Protein AF-A0A345R931-F1 (afdb_monomer)

Solvent-accessible surface area (backbone atoms only — not comparable to full-atom values): 3789 Å² total; per-residue (Å²): 131,87,80,60,70,27,46,67,68,56,46,29,66,74,71,71,49,55,69,66,55,55,54,50,24,58,75,70,52,28,42,74,48,40,36,70,56,95,86,43,69,30,28,55,76,64,79,78,50,84,86,39,70,64,62,61,57,76,57,73,130

Secondary structure (DSSP, 8-state):
---PPBPHHHHHHHHT--HHHHHHHHHHT-SS-EEEETTEEEE-S----GGGTT-------

Foldseek 3Di:
DPFDWAALVRLCVQQVHDSVVVVVCVVVVADFEWEADPNGTTGTPDDTDPVRRPDYDHPYD

Mean predicted aligned error: 7.61 Å

pLDDT: mean 74.54, std 15.23, range [37.22, 88.69]

Structure (mmCIF, N/CA/C/O backbone):
data_AF-A0A345R931-F1
#
_entry.id   AF-A0A345R931-F1
#
loop_
_atom_site.group_PDB
_atom_site.id
_atom_site.type_symbol
_atom_site.label_atom_id
_atom_site.label_alt_id
_atom_site.label_comp_id
_atom_site.label_asym_id
_atom_site.label_entity_id
_atom_site.label_seq_id
_atom_site.pdbx_PDB_ins_code
_atom_site.Cartn_x
_atom_site.Cartn_y
_atom_site.Cartn_z
_atom_site.occupancy
_atom_site.B_iso_or_equiv
_atom_site.auth_seq_id
_atom_site.auth_comp_id
_atom_site.auth_asym_id
_atom_site.auth_atom_id
_atom_site.pdbx_PDB_model_num
ATOM 1 N N . MET A 1 1 ? 8.802 -3.932 20.184 1.00 40.34 1 MET A N 1
ATOM 2 C CA . MET A 1 1 ? 9.027 -2.866 19.183 1.00 40.34 1 MET A CA 1
ATOM 3 C C . MET A 1 1 ? 7.683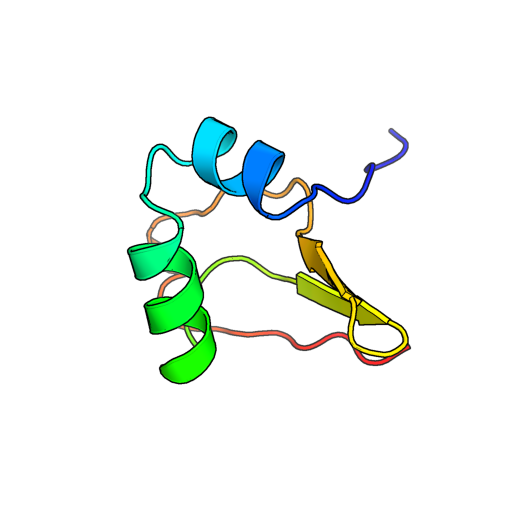 -2.504 18.568 1.00 40.34 1 MET A C 1
ATOM 5 O O . MET A 1 1 ? 7.054 -3.363 17.964 1.00 40.34 1 MET A O 1
ATOM 9 N N . THR A 1 2 ? 7.194 -1.289 18.796 1.00 50.94 2 THR A N 1
ATOM 10 C CA . THR A 1 2 ? 5.932 -0.767 18.248 1.00 50.94 2 THR A CA 1
ATOM 11 C C . THR A 1 2 ? 6.054 -0.651 16.726 1.00 50.94 2 THR A C 1
ATOM 13 O O . THR A 1 2 ? 6.657 0.290 16.219 1.00 50.94 2 THR A O 1
ATOM 16 N N . LYS A 1 3 ? 5.540 -1.636 15.976 1.00 63.41 3 LYS A N 1
ATOM 17 C CA . LYS A 1 3 ? 5.525 -1.591 14.504 1.00 63.41 3 LYS A CA 1
ATOM 18 C C . LYS A 1 3 ? 4.575 -0.470 14.061 1.00 63.41 3 LYS A C 1
ATOM 20 O O . LYS A 1 3 ? 3.359 -0.633 14.098 1.00 63.41 3 LYS A O 1
ATOM 25 N N . LYS A 1 4 ? 5.135 0.684 13.686 1.00 79.50 4 LYS A N 1
ATOM 26 C CA . LYS A 1 4 ? 4.388 1.812 13.116 1.00 79.50 4 LYS A CA 1
ATOM 27 C C . LYS A 1 4 ? 3.952 1.449 11.695 1.00 79.50 4 LYS A C 1
ATOM 29 O O . LYS A 1 4 ? 4.755 0.946 10.916 1.00 79.50 4 LYS A O 1
ATOM 34 N N . LEU A 1 5 ? 2.683 1.688 11.376 1.00 84.81 5 LEU A N 1
ATOM 35 C CA . LEU A 1 5 ? 2.169 1.519 10.020 1.00 84.81 5 LEU A CA 1
ATOM 36 C C . LEU A 1 5 ? 2.746 2.605 9.108 1.00 84.81 5 LEU A C 1
ATOM 38 O O . LEU A 1 5 ? 2.747 3.779 9.482 1.00 84.81 5 LEU A O 1
ATOM 42 N N . LEU A 1 6 ? 3.195 2.203 7.926 1.00 85.31 6 LEU A N 1
ATOM 43 C CA . LEU A 1 6 ? 3.796 3.072 6.925 1.00 85.31 6 LEU A CA 1
ATOM 44 C C . LEU A 1 6 ? 2.732 3.621 5.982 1.00 85.31 6 LEU A C 1
ATOM 46 O O . LEU A 1 6 ? 1.813 2.916 5.557 1.00 85.31 6 LEU A O 1
ATOM 50 N N . THR A 1 7 ? 2.865 4.886 5.617 1.00 88.69 7 THR A N 1
ATOM 51 C CA . THR A 1 7 ? 2.103 5.452 4.505 1.00 88.69 7 THR A CA 1
ATOM 52 C C . THR A 1 7 ? 2.589 4.890 3.169 1.00 88.69 7 THR A C 1
ATOM 54 O O . THR A 1 7 ? 3.666 4.304 3.068 1.00 88.69 7 THR A O 1
ATOM 57 N N . THR A 1 8 ? 1.803 5.090 2.111 1.00 85.94 8 THR A N 1
ATOM 58 C CA . THR A 1 8 ? 2.214 4.779 0.735 1.00 85.94 8 THR A CA 1
ATOM 59 C C . THR A 1 8 ? 3.578 5.374 0.391 1.00 85.94 8 THR A C 1
ATOM 61 O O . THR A 1 8 ? 4.366 4.701 -0.261 1.00 85.94 8 THR A O 1
ATOM 64 N N . ASP A 1 9 ? 3.857 6.606 0.831 1.00 87.12 9 ASP A N 1
ATOM 65 C CA . ASP A 1 9 ? 5.098 7.321 0.518 1.00 87.12 9 ASP A CA 1
ATOM 66 C C . ASP A 1 9 ? 6.313 6.761 1.277 1.00 87.12 9 ASP A C 1
ATOM 68 O O . ASP A 1 9 ? 7.366 6.505 0.700 1.00 87.12 9 ASP A O 1
ATOM 72 N N . GLU A 1 10 ? 6.134 6.447 2.559 1.00 87.50 10 GLU A N 1
ATOM 73 C CA . GLU A 1 10 ? 7.173 5.767 3.335 1.00 87.50 10 GLU A CA 1
ATOM 74 C C . GLU A 1 10 ? 7.452 4.370 2.772 1.00 87.50 10 GLU A C 1
ATOM 76 O O . GLU A 1 10 ? 8.605 3.955 2.667 1.00 87.50 10 GLU A O 1
ATOM 81 N N . LYS A 1 11 ? 6.404 3.649 2.349 1.00 86.44 11 LYS A N 1
ATOM 82 C CA . LYS A 1 11 ? 6.567 2.290 1.839 1.00 86.44 11 LYS A CA 1
ATOM 83 C C . LYS A 1 11 ? 7.300 2.256 0.505 1.00 86.44 11 LYS A C 1
ATOM 85 O O . LYS A 1 11 ? 8.151 1.395 0.324 1.00 86.44 11 LYS A O 1
ATOM 90 N N . ILE A 1 12 ? 6.999 3.177 -0.414 1.00 87.44 12 ILE A N 1
ATOM 91 C CA . ILE A 1 12 ? 7.715 3.273 -1.697 1.00 87.44 12 ILE A CA 1
ATOM 92 C C . ILE A 1 12 ? 9.182 3.664 -1.507 1.00 87.44 12 ILE A C 1
ATOM 94 O O . ILE A 1 12 ? 10.023 3.166 -2.248 1.00 87.44 12 ILE A O 1
ATOM 98 N N . ALA A 1 13 ? 9.488 4.511 -0.518 1.00 86.00 13 ALA A N 1
ATOM 99 C CA . ALA A 1 13 ? 10.854 4.903 -0.196 1.00 86.00 13 ALA A CA 1
ATOM 100 C C . ALA A 1 13 ? 11.642 3.727 0.395 1.00 86.00 13 ALA A C 1
ATOM 102 O O . ALA A 1 13 ? 12.804 3.535 0.053 1.00 86.00 13 ALA A O 1
ATOM 103 N N . GLU A 1 14 ? 10.993 2.905 1.224 1.00 84.44 14 GLU A N 1
ATOM 104 C CA . GLU A 1 14 ? 11.592 1.703 1.811 1.00 84.44 14 GLU A CA 1
ATOM 105 C C . GLU A 1 14 ? 11.932 0.639 0.755 1.00 84.44 14 GLU A C 1
ATOM 107 O O . GLU A 1 14 ? 13.008 0.049 0.792 1.00 84.44 14 GLU A O 1
ATOM 112 N N . ILE A 1 15 ? 11.022 0.386 -0.189 1.00 82.94 15 ILE A N 1
ATOM 113 C CA . ILE A 1 15 ? 11.164 -0.701 -1.175 1.00 82.94 15 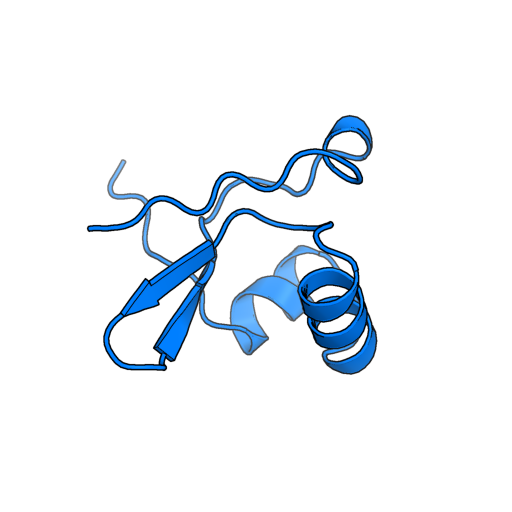ILE A CA 1
ATOM 114 C C . ILE A 1 15 ? 11.747 -0.240 -2.518 1.00 82.94 15 ILE A C 1
ATOM 116 O O . ILE A 1 15 ? 12.017 -1.068 -3.384 1.00 82.94 15 ILE A O 1
ATOM 120 N N . GLY A 1 16 ? 11.897 1.070 -2.720 1.00 85.38 16 GLY A N 1
ATOM 121 C CA . GLY A 1 16 ? 12.475 1.653 -3.931 1.00 85.38 16 GLY A CA 1
ATOM 122 C C . GLY A 1 16 ? 11.624 1.505 -5.198 1.00 85.38 16 GLY A C 1
ATOM 123 O O . GLY A 1 16 ? 12.174 1.475 -6.296 1.00 85.38 16 GLY A O 1
ATOM 124 N N . VAL A 1 17 ? 10.294 1.404 -5.090 1.00 85.81 17 VAL A N 1
ATOM 125 C CA . VAL A 1 17 ? 9.395 1.309 -6.263 1.00 85.81 17 VAL A CA 1
ATOM 126 C C . VAL A 1 17 ? 8.557 2.566 -6.435 1.00 85.81 17 VAL A C 1
ATOM 128 O O . VAL A 1 17 ? 8.333 3.318 -5.499 1.00 85.81 17 VAL A O 1
ATOM 131 N N . SER A 1 18 ? 8.018 2.803 -7.626 1.00 86.88 18 SER A N 1
ATOM 132 C CA . SER A 1 18 ? 7.103 3.928 -7.835 1.00 86.88 18 SER A CA 1
ATOM 133 C C . SER A 1 18 ? 5.715 3.672 -7.233 1.00 86.88 18 SER A C 1
ATOM 135 O O . SER A 1 18 ? 5.234 2.538 -7.200 1.00 86.88 18 SER A O 1
ATOM 137 N N . ARG A 1 19 ? 4.990 4.745 -6.881 1.00 86.81 19 ARG A N 1
ATOM 138 C CA . ARG A 1 19 ? 3.566 4.672 -6.478 1.00 86.81 19 ARG A CA 1
ATOM 139 C C . ARG A 1 19 ? 2.711 3.889 -7.476 1.00 86.81 19 ARG A C 1
ATOM 141 O O . ARG A 1 19 ? 1.832 3.139 -7.071 1.00 86.81 19 ARG A O 1
ATOM 148 N N . GLN A 1 20 ? 2.987 4.041 -8.772 1.00 87.62 20 GLN A N 1
ATOM 149 C CA . GLN A 1 20 ? 2.292 3.321 -9.844 1.00 87.62 20 GLN A CA 1
ATOM 150 C C . GLN A 1 20 ? 2.465 1.802 -9.724 1.00 87.62 20 GLN A C 1
ATOM 152 O O . GLN A 1 20 ? 1.494 1.065 -9.871 1.00 87.62 20 GLN A O 1
ATOM 157 N N . THR A 1 21 ? 3.676 1.340 -9.404 1.00 86.81 21 THR A N 1
ATOM 158 C CA . THR A 1 21 ? 3.973 -0.075 -9.155 1.00 86.81 21 THR A CA 1
ATOM 159 C C . THR A 1 21 ? 3.176 -0.588 -7.964 1.00 86.81 21 THR A C 1
ATOM 161 O O . THR A 1 21 ? 2.508 -1.609 -8.079 1.00 86.81 21 THR A O 1
ATOM 164 N N . LEU A 1 22 ? 3.153 0.166 -6.862 1.00 85.00 22 LEU A N 1
ATOM 165 C CA . LEU A 1 22 ? 2.391 -0.183 -5.663 1.00 85.00 22 LEU A CA 1
ATOM 166 C C . LEU A 1 22 ? 0.876 -0.260 -5.938 1.00 85.00 22 LEU A C 1
ATOM 168 O O . LEU A 1 22 ? 0.218 -1.211 -5.536 1.00 85.00 22 LEU A O 1
ATOM 172 N N . TYR A 1 23 ? 0.321 0.697 -6.687 1.00 84.69 23 TYR A N 1
ATOM 173 C CA . TYR A 1 23 ? -1.084 0.675 -7.116 1.00 84.69 23 TYR A CA 1
ATOM 174 C C . TYR A 1 23 ? -1.398 -0.493 -8.052 1.00 84.69 23 TYR A C 1
ATOM 176 O O . TYR A 1 23 ? -2.463 -1.103 -7.960 1.00 84.69 23 TYR A O 1
ATOM 184 N N . ARG A 1 24 ? -0.482 -0.807 -8.972 1.00 85.69 24 ARG A N 1
ATOM 185 C CA . ARG A 1 24 ? -0.618 -1.955 -9.869 1.00 85.69 24 ARG A CA 1
ATOM 186 C C . ARG A 1 24 ? -0.625 -3.254 -9.071 1.00 85.69 24 ARG A C 1
ATOM 188 O O . ARG A 1 24 ? -1.464 -4.106 -9.326 1.00 85.69 24 ARG A O 1
ATOM 195 N N . TRP A 1 25 ? 0.258 -3.372 -8.089 1.00 85.56 25 TRP A N 1
ATOM 196 C CA . TRP A 1 25 ? 0.316 -4.497 -7.167 1.00 85.56 25 TRP A CA 1
ATOM 197 C C . TRP A 1 25 ? -0.979 -4.650 -6.371 1.00 85.56 25 TRP A C 1
ATOM 199 O O . TRP A 1 25 ? -1.563 -5.731 -6.389 1.00 85.56 25 TRP A O 1
ATOM 209 N N . LEU A 1 26 ? -1.508 -3.548 -5.826 1.00 82.56 26 LEU A N 1
ATOM 210 C CA . LEU A 1 26 ? -2.820 -3.534 -5.177 1.00 82.56 26 LEU A CA 1
ATOM 211 C C . LEU A 1 26 ? -3.930 -4.069 -6.093 1.00 82.56 26 LEU A C 1
ATOM 213 O O . LEU A 1 26 ? -4.702 -4.930 -5.684 1.00 82.56 26 LEU A O 1
ATOM 217 N N . LYS A 1 27 ? -3.983 -3.612 -7.352 1.00 82.88 27 LYS A N 1
ATOM 218 C CA . LYS A 1 27 ? -4.965 -4.094 -8.341 1.00 82.88 27 LYS A CA 1
ATOM 219 C C . LYS A 1 27 ? -4.776 -5.559 -8.730 1.00 82.88 27 LYS A C 1
ATOM 221 O O . LYS A 1 27 ? -5.742 -6.218 -9.090 1.00 82.88 27 LYS A O 1
ATOM 226 N N . MET A 1 28 ? -3.539 -6.042 -8.709 1.00 80.06 28 MET A N 1
ATOM 227 C CA . MET A 1 28 ? -3.185 -7.414 -9.068 1.00 80.06 28 MET A CA 1
ATOM 228 C C . MET A 1 28 ? -3.284 -8.384 -7.882 1.00 80.06 28 MET A C 1
ATOM 230 O O . MET A 1 28 ? -3.076 -9.576 -8.075 1.00 80.06 28 MET A O 1
ATOM 234 N N . GLY A 1 29 ? -3.586 -7.900 -6.673 1.00 79.50 29 GLY A N 1
ATOM 235 C CA . GLY A 1 29 ? -3.635 -8.741 -5.476 1.00 79.50 29 GLY A CA 1
ATOM 236 C C . GLY A 1 29 ? -2.255 -9.179 -4.968 1.00 79.50 29 GLY A C 1
ATOM 237 O O . GLY A 1 29 ? -2.154 -10.157 -4.234 1.00 79.50 29 GLY A O 1
ATOM 238 N N . ILE A 1 30 ? -1.186 -8.482 -5.365 1.00 78.94 30 ILE A N 1
ATOM 239 C CA . ILE A 1 30 ? 0.202 -8.780 -4.982 1.00 78.94 30 ILE A CA 1
ATOM 240 C C . ILE A 1 30 ? 0.803 -7.612 -4.193 1.00 78.94 30 ILE A C 1
ATOM 242 O O . ILE A 1 30 ? 0.285 -6.499 -4.232 1.00 78.94 30 ILE A O 1
ATOM 246 N N . GLY A 1 31 ? 1.917 -7.839 -3.497 1.00 81.00 31 GLY A N 1
ATOM 247 C CA . GLY A 1 31 ? 2.707 -6.767 -2.886 1.00 81.00 31 GLY A CA 1
ATOM 248 C C . GLY A 1 31 ? 2.681 -6.744 -1.353 1.00 81.00 31 GLY A C 1
ATOM 249 O O . GLY A 1 31 ? 2.414 -7.760 -0.713 1.00 81.00 31 GLY A O 1
ATOM 250 N N . PRO A 1 32 ? 3.030 -5.601 -0.737 1.00 81.88 32 PRO A N 1
ATOM 251 C CA . PRO A 1 32 ? 3.233 -5.527 0.699 1.00 81.88 32 PRO A CA 1
ATOM 252 C C . PRO A 1 32 ? 1.905 -5.621 1.442 1.00 81.88 32 PRO A C 1
ATOM 254 O O . PRO A 1 32 ? 0.899 -5.047 1.023 1.00 81.88 32 PRO A O 1
ATOM 257 N N . LYS A 1 33 ? 1.925 -6.289 2.598 1.00 82.56 33 LYS A N 1
ATOM 258 C CA . LYS A 1 33 ? 0.764 -6.346 3.487 1.00 82.56 33 LYS A CA 1
ATOM 259 C C . LYS A 1 33 ? 0.334 -4.937 3.880 1.00 82.56 33 LYS A C 1
ATOM 261 O O . LYS A 1 33 ? 1.156 -4.117 4.304 1.00 82.56 33 LYS A O 1
ATOM 266 N N . TYR A 1 34 ? -0.961 -4.690 3.778 1.00 84.62 34 TYR A N 1
ATOM 267 C CA . TYR A 1 34 ? -1.573 -3.423 4.128 1.00 84.62 34 TYR A CA 1
ATOM 268 C C . TYR A 1 34 ? -2.837 -3.639 4.952 1.00 84.62 34 TYR A C 1
ATOM 270 O O . TYR A 1 34 ? -3.471 -4.692 4.912 1.00 84.62 34 TYR A O 1
ATOM 278 N N . LEU A 1 35 ? -3.177 -2.606 5.707 1.00 84.69 35 LEU A N 1
ATOM 279 C CA . LEU A 1 35 ? -4.425 -2.442 6.420 1.00 84.69 35 LEU A CA 1
ATOM 280 C C . LEU A 1 35 ? -5.201 -1.333 5.729 1.00 84.69 35 LEU A C 1
ATOM 282 O O . LEU A 1 35 ? -4.658 -0.253 5.485 1.00 84.69 35 LEU A O 1
ATOM 286 N N . GLU A 1 36 ? -6.463 -1.595 5.427 1.00 83.94 36 GLU A N 1
ATOM 287 C CA . GLU A 1 36 ? -7.392 -0.571 4.974 1.00 83.94 36 GLU A CA 1
ATOM 288 C C . GLU A 1 36 ? -8.284 -0.165 6.147 1.00 83.94 36 GLU A C 1
ATOM 290 O O . GLU A 1 36 ? -8.962 -0.999 6.744 1.00 83.94 36 GLU A O 1
ATOM 295 N N . TYR A 1 37 ? -8.275 1.123 6.485 1.00 79.00 37 TYR A N 1
ATOM 296 C CA . TYR A 1 37 ? -9.127 1.682 7.528 1.00 79.00 37 TYR A CA 1
ATOM 297 C C . TYR A 1 37 ? -9.886 2.881 6.969 1.00 79.00 37 TYR A C 1
ATOM 299 O O . TYR A 1 37 ? -9.287 3.919 6.686 1.00 79.00 37 TYR A O 1
ATOM 307 N N . GLY A 1 38 ? -11.198 2.731 6.760 1.00 78.25 38 GLY A N 1
ATOM 308 C CA . GLY A 1 38 ? -12.051 3.807 6.240 1.00 78.25 38 GLY A CA 1
ATOM 309 C C . GLY A 1 38 ? -11.576 4.383 4.899 1.00 78.25 38 GLY A C 1
ATOM 310 O O . GLY A 1 38 ? -11.607 5.595 4.713 1.00 78.25 38 GLY A O 1
ATOM 311 N N . GLY A 1 39 ? -11.060 3.540 3.997 1.00 79.25 39 GLY A N 1
ATOM 312 C CA . GLY A 1 39 ? -10.517 3.958 2.696 1.00 79.25 39 GLY A CA 1
ATOM 313 C C . GLY A 1 39 ? -9.068 4.462 2.724 1.00 79.25 39 GLY A C 1
ATOM 314 O O . GLY A 1 39 ? -8.507 4.773 1.675 1.00 79.25 39 GLY A O 1
ATOM 315 N N . CYS A 1 40 ? -8.425 4.519 3.894 1.00 80.69 40 CYS 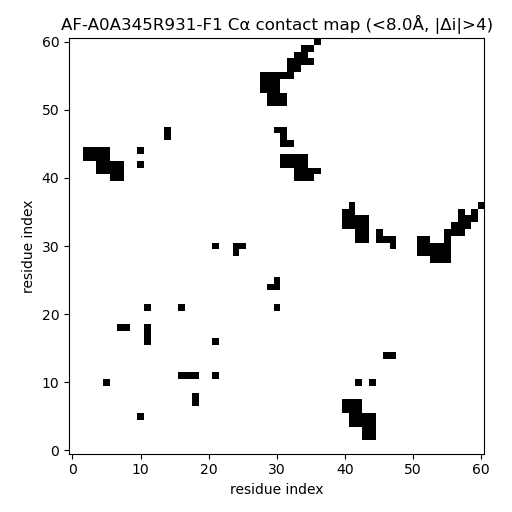A N 1
ATOM 316 C CA . CYS A 1 40 ? -6.993 4.790 3.997 1.00 80.69 40 CYS A CA 1
ATOM 317 C C . CYS A 1 40 ? -6.193 3.486 4.022 1.00 80.69 40 CYS A C 1
ATOM 319 O O . CYS A 1 40 ? -6.354 2.676 4.934 1.00 80.69 40 CYS A O 1
ATOM 321 N N . ILE A 1 41 ? -5.274 3.325 3.070 1.00 84.62 41 ILE A N 1
ATOM 322 C CA . ILE A 1 41 ? -4.325 2.209 3.034 1.00 84.62 41 ILE A CA 1
ATOM 323 C C . ILE A 1 41 ? -3.091 2.567 3.867 1.00 84.62 41 ILE A C 1
ATOM 325 O O . ILE A 1 41 ? -2.457 3.600 3.641 1.00 84.62 41 ILE A O 1
ATOM 329 N N . ARG A 1 42 ? -2.722 1.699 4.812 1.00 86.31 42 ARG A N 1
ATOM 330 C CA . ARG A 1 42 ? -1.454 1.774 5.544 1.00 86.31 42 ARG A CA 1
ATOM 331 C C . ARG A 1 42 ? -0.711 0.448 5.476 1.00 86.31 42 ARG A C 1
ATOM 333 O O . ARG A 1 42 ? -1.287 -0.601 5.730 1.00 86.31 42 ARG A O 1
ATOM 340 N N . TYR A 1 43 ? 0.573 0.489 5.167 1.00 86.25 43 TYR A N 1
ATOM 341 C CA . TYR A 1 43 ? 1.406 -0.692 4.987 1.00 86.25 43 TYR A CA 1
ATOM 342 C C . TYR A 1 43 ? 2.033 -1.149 6.296 1.00 86.25 43 TYR A C 1
ATOM 344 O O . TYR A 1 43 ? 2.375 -0.346 7.164 1.00 86.25 43 TYR A O 1
ATOM 352 N N . LEU A 1 44 ? 2.228 -2.457 6.431 1.00 83.69 44 LEU A N 1
ATOM 353 C CA . LEU A 1 44 ? 3.049 -2.983 7.509 1.00 83.69 44 LEU A CA 1
ATOM 354 C C . LEU A 1 44 ? 4.529 -2.643 7.242 1.00 83.69 44 LEU A C 1
ATOM 356 O O . LEU A 1 44 ? 4.976 -2.700 6.089 1.00 83.69 44 LEU A O 1
ATOM 360 N N . PRO A 1 45 ? 5.323 -2.354 8.289 1.00 81.81 45 PRO A N 1
ATOM 361 C CA . PRO A 1 45 ? 6.763 -2.098 8.175 1.00 81.81 45 PRO A CA 1
ATOM 362 C C . PRO A 1 45 ? 7.570 -3.386 7.929 1.00 81.81 45 PRO A C 1
ATOM 364 O O . PRO A 1 45 ? 8.738 -3.482 8.283 1.00 81.81 45 PRO A O 1
ATOM 367 N N . GLU A 1 46 ? 6.932 -4.435 7.407 1.00 77.75 46 GLU A N 1
ATOM 368 C CA . GLU A 1 46 ? 7.621 -5.676 7.067 1.00 77.75 46 GLU A CA 1
ATOM 369 C C . GLU A 1 46 ? 8.314 -5.510 5.713 1.00 77.75 46 GLU A C 1
ATOM 371 O O . GLU A 1 46 ? 7.670 -5.024 4.774 1.00 77.75 46 GLU A O 1
ATOM 376 N N . PRO A 1 47 ? 9.591 -5.910 5.584 1.00 67.06 47 PRO A N 1
ATOM 377 C CA . PRO A 1 47 ? 10.286 -5.846 4.310 1.00 67.06 47 PRO A CA 1
ATOM 378 C C . PRO A 1 47 ? 9.530 -6.678 3.274 1.00 67.06 47 PRO A C 1
ATOM 380 O O . PRO A 1 47 ? 9.021 -7.763 3.564 1.0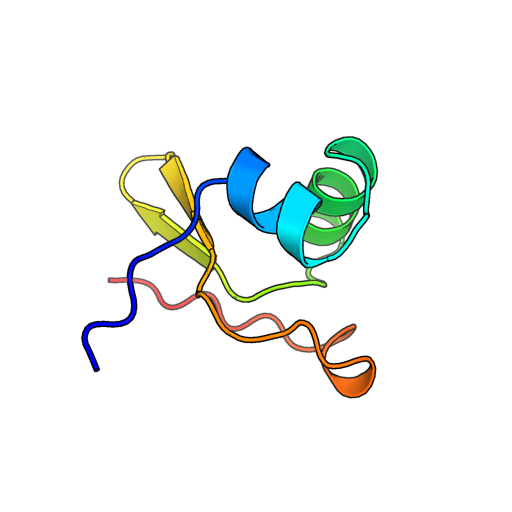0 67.06 47 PRO A O 1
ATOM 383 N N . LEU A 1 48 ? 9.445 -6.150 2.056 1.00 67.62 48 LEU A N 1
ATOM 384 C CA . LEU A 1 48 ? 8.900 -6.879 0.918 1.00 67.62 48 LEU A CA 1
ATOM 385 C C . LEU A 1 48 ? 9.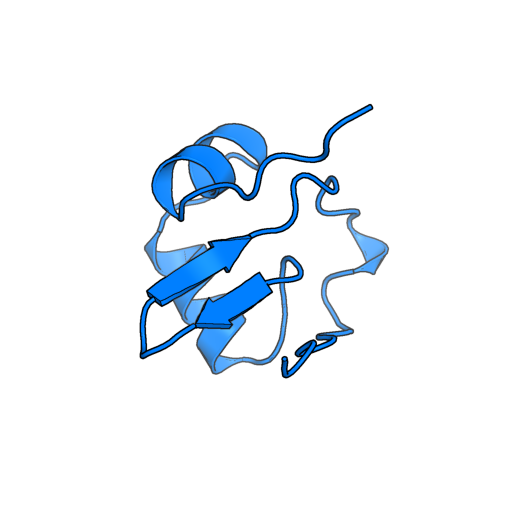921 -7.951 0.526 1.00 67.62 48 LEU A C 1
ATOM 387 O O . LEU A 1 48 ? 10.842 -7.699 -0.244 1.00 67.62 48 LEU A O 1
ATOM 391 N N . LEU A 1 49 ? 9.808 -9.137 1.120 1.00 57.16 49 LEU A N 1
ATOM 392 C CA . LEU A 1 49 ? 10.602 -10.284 0.696 1.00 57.16 49 LEU A CA 1
ATOM 393 C C . LEU A 1 49 ? 10.175 -10.648 -0.730 1.00 57.16 49 LEU A C 1
ATOM 395 O O . LEU A 1 49 ? 8.982 -10.672 -1.027 1.00 57.16 49 LEU A O 1
ATOM 399 N N . ALA A 1 50 ? 11.133 -10.930 -1.616 1.00 51.53 50 ALA A N 1
ATOM 400 C CA . ALA A 1 50 ? 10.864 -11.277 -3.016 1.00 51.53 50 ALA A CA 1
ATOM 401 C C . ALA A 1 50 ? 9.903 -12.479 -3.164 1.00 51.53 50 ALA A C 1
ATOM 403 O O . ALA A 1 50 ? 9.187 -12.585 -4.153 1.00 51.53 50 ALA A O 1
ATOM 404 N N . GLU A 1 51 ? 9.817 -13.329 -2.139 1.00 48.53 51 GLU A N 1
ATOM 405 C CA . GLU A 1 51 ? 8.890 -14.466 -2.062 1.00 48.53 51 GLU A CA 1
ATOM 406 C C . GLU A 1 51 ? 7.437 -14.067 -1.725 1.00 48.53 51 GLU A C 1
ATOM 408 O O . GLU A 1 51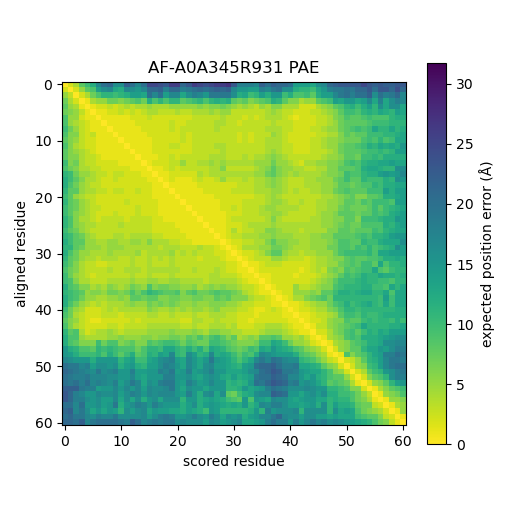 ? 6.532 -14.885 -1.825 1.00 48.53 51 GLU A O 1
ATOM 413 N N . HIS A 1 52 ? 7.183 -12.811 -1.335 1.00 52.47 52 HIS A N 1
ATOM 414 C CA . HIS A 1 52 ? 5.849 -12.284 -0.997 1.00 52.47 52 HIS A CA 1
ATOM 415 C C . HIS A 1 52 ? 5.143 -11.596 -2.175 1.00 52.47 52 HIS A C 1
ATOM 417 O O . HIS A 1 52 ? 4.039 -11.066 -2.016 1.00 52.47 52 HIS A O 1
ATOM 423 N N . VAL A 1 53 ? 5.730 -11.613 -3.375 1.00 53.84 53 VAL A N 1
ATOM 424 C CA . VAL A 1 53 ? 5.050 -11.200 -4.612 1.00 53.84 53 VAL A CA 1
ATOM 425 C C . VAL A 1 53 ? 4.052 -12.302 -5.010 1.00 53.84 53 VAL A C 1
ATOM 427 O O . VAL A 1 53 ? 4.228 -12.988 -6.007 1.00 53.84 53 VAL A O 1
ATOM 430 N N . GLY A 1 54 ? 3.029 -12.531 -4.182 1.00 46.19 54 GLY A N 1
ATOM 431 C CA . GLY A 1 54 ? 2.059 -13.607 -4.398 1.00 46.19 54 GLY A CA 1
ATOM 432 C C . GLY A 1 54 ? 1.000 -13.802 -3.309 1.00 46.19 54 GLY A C 1
ATOM 433 O O . GLY A 1 54 ? -0.085 -14.270 -3.635 1.00 46.19 54 GLY A O 1
ATOM 434 N N . GLU A 1 55 ? 1.243 -13.412 -2.050 1.00 46.81 55 GLU A N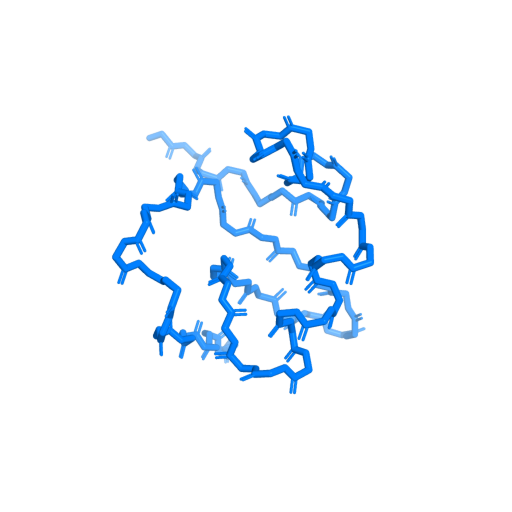 1
ATOM 435 C CA . GLU A 1 55 ? 0.280 -13.652 -0.958 1.00 46.81 55 GLU A CA 1
ATOM 436 C C . GLU A 1 55 ? -0.138 -12.345 -0.263 1.00 46.81 55 GLU A C 1
ATOM 438 O O . GLU A 1 55 ? 0.522 -11.842 0.650 1.00 46.81 55 GLU A O 1
ATOM 443 N N . MET A 1 56 ? -1.274 -11.785 -0.687 1.00 53.00 56 MET A N 1
ATOM 444 C CA . MET A 1 56 ? -1.957 -10.727 0.055 1.00 53.00 56 MET A CA 1
ATOM 445 C C . MET A 1 56 ? -2.709 -11.318 1.249 1.00 53.00 56 MET A C 1
ATOM 447 O O . MET A 1 56 ? -3.668 -12.070 1.086 1.00 53.00 56 MET A O 1
ATOM 451 N N . ARG A 1 57 ? -2.355 -10.887 2.463 1.00 52.84 57 ARG A N 1
ATOM 452 C CA . ARG A 1 57 ? -3.255 -10.980 3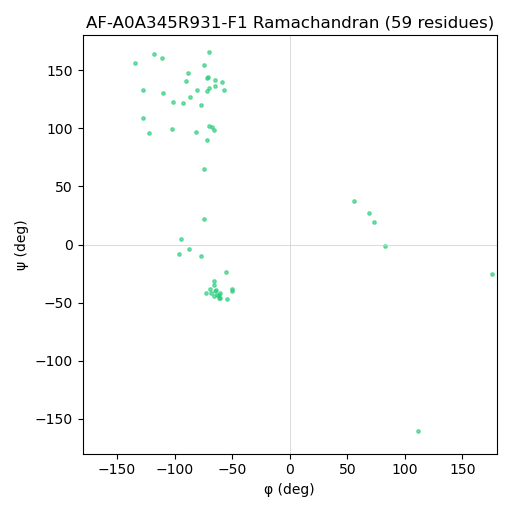.618 1.00 52.84 57 ARG A CA 1
ATOM 453 C C . ARG A 1 57 ? -3.853 -9.612 3.885 1.00 52.84 57 ARG A C 1
ATOM 455 O O . ARG A 1 57 ? -3.211 -8.761 4.497 1.00 52.84 57 ARG A O 1
ATOM 462 N N . VAL A 1 58 ? -5.085 -9.419 3.420 1.00 53.22 58 VAL A N 1
ATOM 463 C CA . VAL A 1 58 ? -5.940 -8.324 3.880 1.00 53.22 58 VAL A CA 1
ATOM 464 C C . VAL A 1 58 ? -6.336 -8.665 5.309 1.00 53.22 58 VAL A C 1
ATOM 466 O O . VAL A 1 58 ? -7.183 -9.525 5.542 1.00 53.22 58 VAL A O 1
ATOM 469 N N . VAL A 1 59 ? -5.685 -8.032 6.279 1.00 51.41 59 VAL A N 1
ATOM 470 C CA . VAL A 1 59 ? -6.124 -8.129 7.669 1.00 51.41 59 VAL A CA 1
ATOM 471 C C . VAL A 1 59 ? -7.258 -7.120 7.809 1.00 51.41 59 VAL A C 1
ATOM 473 O O . VAL A 1 59 ? -7.022 -5.916 7.912 1.00 51.41 59 VAL A O 1
ATOM 476 N N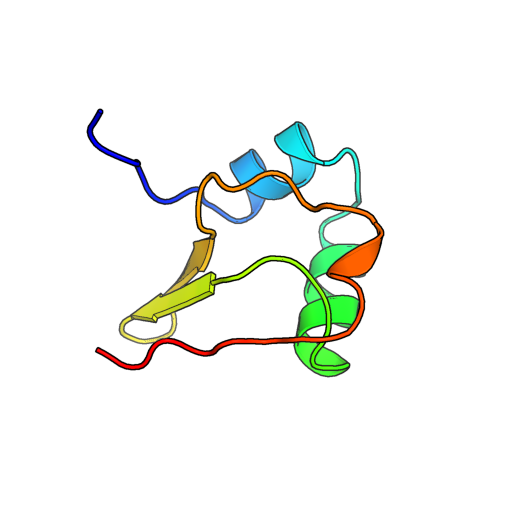 . LYS A 1 60 ? -8.501 -7.600 7.692 1.00 37.22 60 LYS A N 1
ATOM 477 C CA . LYS A 1 60 ? -9.663 -6.798 8.082 1.00 37.22 60 LYS A CA 1
ATOM 478 C C . LYS A 1 60 ? -9.609 -6.561 9.601 1.00 37.22 60 LYS A C 1
ATOM 480 O O . LYS A 1 60 ? -9.166 -7.470 10.306 1.00 37.22 60 LYS A O 1
ATOM 485 N N . PRO A 1 61 ? -9.988 -5.359 10.073 1.00 47.00 61 PRO A N 1
ATOM 486 C CA . PRO A 1 61 ? -10.086 -5.071 11.501 1.00 47.00 61 PRO A CA 1
ATOM 487 C C . PRO A 1 61 ? -11.090 -5.991 12.202 1.00 47.00 61 PRO A C 1
ATOM 489 O O . PRO A 1 61 ? -12.051 -6.439 11.530 1.00 47.00 61 PRO A O 1
#

Sequence (61 aa):
MTKKLLTTDEKIAEIGVSRQTLYRWLKMGIGPKYLEYGGCIRYLPEPLLAEHVGEMRVVKP

Nearest PDB structures (foldseek):
  6ama-assembly1_B  TM=6.886E-01  e=5.467E-02  Streptomyces venezuelae
  2zhg-assembly1_A-2  TM=7.749E-01  e=2.127E-01  Escherichia coli K-12
  2zhh-assembly1_A-2  TM=7.514E-01  e=2.127E-01  Escherichia coli K-12
  5d90-assembly2_C  TM=7.239E-01  e=2.607E-01  Haemophilus influenzae Rd KW20
  3q1m-assembly1_A  TM=7.459E-01  e=1.331E+00  Bacillus subtilis

Radius of gyration: 10.83 Å; Cα contacts (8 Å, |Δi|>4): 82; chains: 1; bounding box: 24×22×29 Å